Protein AF-A0A3S3U7Y3-F1 (afdb_monomer_lite)

Foldseek 3Di:
DDDPPPCVVLVVLLVQLVVLLPVPQLLVVLCVVVVDDSVRLSVLSVVSDPDLVNLLSSLQSLLSVLVVLLVVVCVVPVPDDPVVVVVVLVVQQVVLLVVLCVPQVPPSCSSSSSSNSNSVVSVVVSVVVVVVVVVVPDDDDDDPVNPD

Radius of gyration: 19.64 Å; chains: 1; bounding box: 52×36×66 Å

Organism: NCBI:txid1553448

Structure (mmCIF, N/CA/C/O backbone):
data_AF-A0A3S3U7Y3-F1
#
_entry.id   AF-A0A3S3U7Y3-F1
#
loop_
_atom_s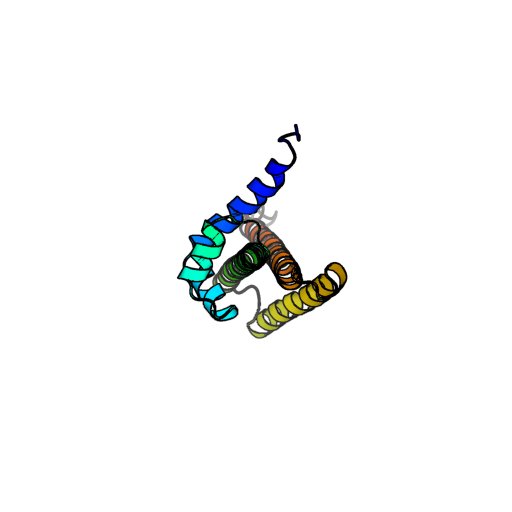ite.group_PDB
_atom_site.id
_atom_site.type_symbol
_atom_site.label_atom_id
_atom_site.label_alt_id
_atom_site.label_comp_id
_atom_site.label_asym_id
_atom_site.label_entity_id
_atom_site.label_seq_id
_atom_site.pdbx_PDB_ins_code
_atom_site.Cartn_x
_atom_site.Cartn_y
_atom_site.Cartn_z
_atom_site.occupancy
_atom_site.B_iso_or_equiv
_atom_site.auth_seq_id
_atom_site.auth_comp_id
_atom_site.auth_asym_id
_atom_site.auth_atom_id
_atom_site.pdbx_PDB_model_num
ATOM 1 N N . MET A 1 1 ? -31.628 24.750 12.182 1.00 33.03 1 MET A N 1
ATOM 2 C CA . MET A 1 1 ? -31.578 24.374 10.752 1.00 33.03 1 MET A CA 1
ATOM 3 C C . MET A 1 1 ? -30.124 24.477 10.313 1.00 33.03 1 MET A C 1
ATOM 5 O O . MET A 1 1 ? -29.629 25.585 10.169 1.00 33.03 1 MET A O 1
ATOM 9 N N . MET A 1 2 ? -29.398 23.357 10.267 1.00 32.31 2 MET A N 1
ATOM 10 C CA . MET A 1 2 ? -27.973 23.333 9.908 1.00 32.31 2 MET A CA 1
ATOM 11 C C . MET A 1 2 ? -27.819 22.913 8.446 1.00 32.31 2 MET A C 1
ATOM 13 O O . MET A 1 2 ? -28.369 21.904 8.018 1.00 32.31 2 MET A O 1
ATOM 17 N N . ASN A 1 3 ? -27.101 23.748 7.699 1.00 38.34 3 ASN A N 1
ATOM 18 C CA . ASN A 1 3 ? -26.961 23.733 6.247 1.00 38.34 3 ASN A CA 1
ATOM 19 C C . ASN A 1 3 ? -26.340 22.430 5.715 1.00 38.34 3 ASN A C 1
ATOM 21 O O . ASN A 1 3 ? -25.208 22.087 6.058 1.00 38.34 3 ASN A O 1
ATOM 25 N N . GLY A 1 4 ? -27.058 21.763 4.806 1.00 41.69 4 GLY A N 1
ATOM 26 C CA . GLY A 1 4 ? -26.704 20.495 4.151 1.00 41.69 4 GLY A CA 1
ATOM 27 C C . GLY A 1 4 ? -25.493 20.518 3.206 1.00 41.69 4 GLY A C 1
ATOM 28 O O . GLY A 1 4 ? -25.327 19.592 2.424 1.00 41.69 4 GLY A O 1
ATOM 29 N N . LEU A 1 5 ? -24.627 21.535 3.272 1.00 44.34 5 LEU A N 1
ATOM 30 C CA . LEU A 1 5 ? -23.448 21.664 2.401 1.00 44.34 5 LEU A CA 1
ATOM 31 C C . LEU A 1 5 ? -22.141 21.097 2.985 1.00 44.34 5 LEU A C 1
ATOM 33 O O . LEU A 1 5 ? -21.145 21.038 2.274 1.00 44.34 5 LEU A O 1
ATOM 37 N N . LYS A 1 6 ? -22.115 20.645 4.247 1.00 41.31 6 LYS A N 1
ATOM 38 C CA . LYS A 1 6 ? -20.899 20.067 4.866 1.00 41.31 6 LYS A CA 1
ATOM 39 C C . LYS A 1 6 ? -20.774 18.540 4.750 1.00 41.31 6 LYS A C 1
ATOM 41 O O . LYS A 1 6 ? -19.749 17.999 5.144 1.00 41.31 6 LYS A O 1
ATOM 46 N N . LEU A 1 7 ? -21.781 17.849 4.207 1.00 43.56 7 LEU A N 1
ATOM 47 C CA . LEU A 1 7 ? -21.806 16.379 4.093 1.00 43.56 7 LEU A CA 1
ATOM 48 C C . LEU A 1 7 ? -21.255 15.847 2.758 1.00 43.56 7 LEU A C 1
ATOM 50 O O . LEU A 1 7 ? -20.835 14.695 2.689 1.00 43.56 7 LEU A O 1
ATOM 54 N N . LEU A 1 8 ? -21.195 16.681 1.714 1.00 39.34 8 LEU A N 1
ATOM 55 C CA . LEU A 1 8 ? -20.667 16.284 0.402 1.00 39.34 8 LEU A CA 1
ATOM 56 C C . LEU A 1 8 ? -19.184 15.845 0.388 1.00 39.34 8 LEU A C 1
ATOM 58 O O . LEU A 1 8 ? -18.884 14.897 -0.335 1.00 39.34 8 LEU A O 1
ATOM 62 N N . PRO A 1 9 ? -18.250 16.446 1.158 1.00 46.94 9 PRO A N 1
ATOM 63 C CA . PRO A 1 9 ? -16.851 16.013 1.129 1.00 46.94 9 PRO A CA 1
ATOM 64 C C . PRO A 1 9 ? -16.654 14.642 1.793 1.00 46.94 9 PRO A C 1
ATOM 66 O O . PRO A 1 9 ? -15.821 13.859 1.355 1.00 46.94 9 PRO A O 1
ATOM 69 N N . LEU A 1 10 ? -17.449 14.329 2.823 1.00 40.91 10 LEU A N 1
ATOM 70 C CA . LEU A 1 10 ? -17.393 13.052 3.543 1.00 40.91 10 LEU A CA 1
ATOM 71 C C . LEU A 1 10 ? -18.015 11.905 2.736 1.00 40.91 10 LEU A C 1
ATOM 73 O O . LEU A 1 10 ? -17.480 10.801 2.747 1.00 40.91 10 LEU A O 1
ATOM 77 N N . ALA A 1 11 ? -19.080 12.175 1.974 1.00 43.00 11 ALA A N 1
ATOM 78 C CA . ALA A 1 11 ? -19.668 11.199 1.056 1.00 43.00 11 ALA A CA 1
ATOM 79 C C . ALA A 1 11 ? -18.715 10.821 -0.099 1.00 43.00 11 ALA A C 1
ATOM 81 O O . ALA A 1 11 ? -18.685 9.664 -0.517 1.00 43.00 11 ALA A O 1
ATOM 82 N N . LEU A 1 12 ? -17.887 11.760 -0.581 1.00 45.34 12 LEU A N 1
ATOM 83 C CA . LEU A 1 12 ? -16.873 11.470 -1.605 1.00 45.34 12 LEU A CA 1
ATOM 84 C C . LEU A 1 12 ? -15.682 10.649 -1.077 1.00 45.34 12 LEU A C 1
ATOM 86 O O . LEU A 1 12 ? -15.089 9.898 -1.848 1.00 45.34 12 LEU A O 1
ATOM 90 N N . CYS A 1 13 ? -15.351 10.735 0.216 1.00 47.19 13 CYS A N 1
ATOM 91 C CA . CYS A 1 13 ? -14.290 9.921 0.825 1.00 47.19 13 CYS A CA 1
ATOM 92 C C . CYS A 1 13 ? -14.666 8.434 0.988 1.00 47.19 13 CYS A C 1
ATOM 94 O O . CYS A 1 13 ? -13.777 7.599 1.148 1.00 47.19 13 CYS A O 1
ATOM 96 N N . LEU A 1 14 ? -15.958 8.087 0.935 1.00 51.16 14 LEU A N 1
ATOM 97 C CA . LEU A 1 14 ? -16.461 6.724 1.172 1.00 51.16 14 LEU A CA 1
ATOM 98 C C . LEU A 1 14 ? -16.530 5.856 -0.097 1.00 51.16 14 LEU A C 1
ATOM 100 O O . LEU A 1 14 ? -16.395 4.637 -0.015 1.00 51.16 14 LEU A O 1
ATOM 104 N N . LEU A 1 15 ? -16.673 6.463 -1.280 1.00 52.56 15 LEU A N 1
ATOM 105 C CA . LEU A 1 15 ? -16.741 5.748 -2.565 1.00 52.56 15 LEU A CA 1
ATOM 106 C C . LEU A 1 15 ? -15.490 4.898 -2.877 1.00 52.56 15 LEU A C 1
ATOM 108 O O . LEU A 1 15 ? -15.652 3.753 -3.300 1.00 52.56 15 LEU A O 1
ATOM 112 N N . PRO A 1 16 ? -14.251 5.378 -2.637 1.00 57.91 16 PRO A N 1
ATOM 113 C CA . PRO A 1 16 ? -13.060 4.554 -2.821 1.00 57.91 16 PRO A CA 1
ATOM 114 C C . PRO A 1 16 ? -12.994 3.402 -1.817 1.00 57.91 16 PRO A C 1
ATOM 116 O O . PRO A 1 16 ? -12.559 2.317 -2.177 1.00 57.91 16 PRO A O 1
ATOM 119 N N . CYS A 1 17 ? -13.441 3.608 -0.572 1.00 59.06 17 CYS A N 1
ATOM 120 C CA . CYS A 1 17 ? -13.394 2.565 0.455 1.00 59.06 17 CYS A CA 1
ATOM 121 C C . CYS A 1 17 ? -14.308 1.376 0.108 1.00 59.06 17 CYS A C 1
ATOM 123 O O . CYS A 1 17 ? -13.907 0.220 0.237 1.00 59.06 17 CYS A O 1
ATOM 125 N N . LEU A 1 18 ? -15.498 1.660 -0.428 1.00 57.78 18 LEU A N 1
ATOM 126 C CA . LEU A 1 18 ? -16.437 0.638 -0.894 1.00 57.78 18 LEU A CA 1
ATOM 127 C C . LEU A 1 18 ? -15.912 -0.148 -2.105 1.00 57.78 18 LEU A C 1
ATOM 129 O O . LEU A 1 18 ? -16.206 -1.333 -2.232 1.00 57.78 18 LEU A O 1
ATOM 133 N N . ALA A 1 19 ? -15.103 0.473 -2.969 1.00 60.19 19 ALA A N 1
ATOM 134 C CA . ALA A 1 19 ? -14.516 -0.208 -4.122 1.00 60.19 19 ALA A CA 1
ATOM 135 C C . ALA A 1 19 ? -13.484 -1.280 -3.714 1.00 60.19 19 ALA A C 1
ATOM 137 O O . ALA A 1 19 ? -13.440 -2.349 -4.319 1.00 60.19 19 ALA A O 1
ATOM 138 N N . PHE A 1 20 ? -12.695 -1.049 -2.656 1.00 62.62 20 PHE A N 1
ATOM 139 C CA . PHE A 1 20 ? -11.744 -2.052 -2.149 1.00 62.62 20 PHE A CA 1
ATOM 140 C C . PHE A 1 20 ? -12.411 -3.148 -1.321 1.00 62.62 20 PHE A C 1
ATOM 142 O O . PHE A 1 20 ? -11.953 -4.287 -1.352 1.00 62.62 20 PHE A O 1
ATOM 149 N N . ALA A 1 21 ? -13.529 -2.845 -0.654 1.00 57.75 21 ALA A N 1
ATOM 150 C CA . ALA A 1 21 ? -14.346 -3.855 0.020 1.00 57.75 21 ALA A CA 1
ATOM 151 C C . ALA A 1 21 ? -14.923 -4.914 -0.946 1.00 57.75 21 ALA A C 1
ATOM 153 O O . ALA A 1 21 ? -15.397 -5.956 -0.503 1.00 57.75 21 ALA A O 1
ATOM 154 N N . GLN A 1 22 ? -14.857 -4.686 -2.262 1.00 60.75 22 GLN A N 1
ATOM 155 C CA . GLN A 1 22 ? -15.251 -5.665 -3.279 1.00 60.75 22 GLN A CA 1
ATOM 156 C C . GLN A 1 22 ? -14.072 -6.462 -3.859 1.00 60.75 22 GLN A C 1
ATOM 158 O O . GLN A 1 22 ? -14.288 -7.499 -4.484 1.00 60.75 22 GLN A O 1
ATOM 163 N N . ALA A 1 23 ? -12.829 -6.022 -3.646 1.00 78.94 23 ALA A N 1
ATOM 164 C CA . ALA A 1 23 ? -11.643 -6.711 -4.141 1.00 78.94 23 ALA A CA 1
ATOM 165 C C . ALA A 1 23 ? -11.174 -7.765 -3.124 1.00 78.94 23 ALA A C 1
ATOM 167 O O . ALA A 1 23 ? -10.552 -7.440 -2.112 1.00 78.94 23 ALA A O 1
ATOM 168 N N . GLU A 1 24 ? -11.448 -9.042 -3.402 1.00 84.56 24 GLU A N 1
ATOM 169 C CA . GLU A 1 24 ? -11.1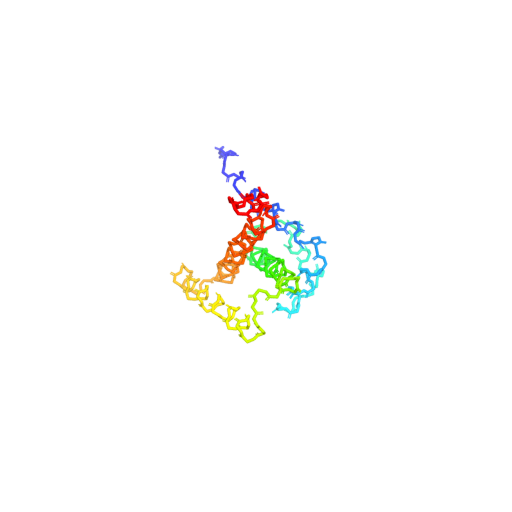45 -10.163 -2.496 1.00 84.56 24 GLU A CA 1
ATOM 170 C C . GLU A 1 24 ? -9.669 -10.208 -2.067 1.00 84.56 24 GLU A C 1
ATOM 172 O O . GLU A 1 24 ? -9.376 -10.374 -0.885 1.00 84.56 24 GLU A O 1
ATOM 177 N N . ALA A 1 25 ? -8.740 -9.954 -2.995 1.00 86.75 25 ALA A N 1
ATOM 178 C CA . ALA A 1 25 ? -7.308 -9.895 -2.701 1.00 86.75 25 ALA A CA 1
ATOM 179 C C . ALA A 1 25 ? -6.950 -8.810 -1.665 1.00 86.75 25 ALA A C 1
ATOM 181 O O . ALA A 1 25 ? -6.117 -9.045 -0.789 1.00 86.75 25 ALA A O 1
ATOM 182 N N . VAL A 1 26 ? -7.610 -7.645 -1.718 1.00 88.56 26 VAL A N 1
ATOM 183 C CA . VAL A 1 26 ? -7.387 -6.554 -0.756 1.00 88.56 26 VAL A CA 1
ATOM 184 C C . VAL A 1 26 ? -7.883 -6.963 0.625 1.00 88.56 26 VAL A C 1
ATOM 186 O O . VAL A 1 26 ? -7.164 -6.815 1.609 1.00 88.56 26 VAL A O 1
ATOM 189 N N . LEU A 1 27 ? -9.085 -7.531 0.707 1.00 89.25 27 LEU A N 1
ATOM 190 C CA . LEU A 1 27 ? -9.669 -7.963 1.975 1.00 89.25 27 LEU A CA 1
ATOM 191 C C . LEU A 1 27 ? -8.887 -9.098 2.645 1.00 89.25 27 LEU A C 1
ATOM 193 O O . LEU A 1 27 ? -8.718 -9.081 3.865 1.00 89.25 27 LEU A O 1
ATOM 197 N N . LEU A 1 28 ? -8.394 -10.065 1.867 1.00 92.62 28 LEU A N 1
ATOM 198 C CA . LEU A 1 28 ? -7.550 -11.149 2.374 1.00 92.62 28 LEU A CA 1
ATOM 199 C C . LEU A 1 28 ? -6.246 -10.606 2.966 1.00 92.62 28 LEU A C 1
ATOM 201 O O . LEU A 1 28 ? -5.864 -10.978 4.078 1.00 92.62 28 LEU A O 1
ATOM 205 N N . GLU A 1 29 ? -5.590 -9.685 2.263 1.00 92.12 29 GLU A N 1
ATOM 206 C CA . GLU A 1 29 ? -4.341 -9.089 2.733 1.00 92.12 29 GLU A CA 1
ATOM 207 C C . GLU A 1 29 ? -4.573 -8.178 3.953 1.00 92.12 29 GLU A C 1
ATOM 209 O O . GLU A 1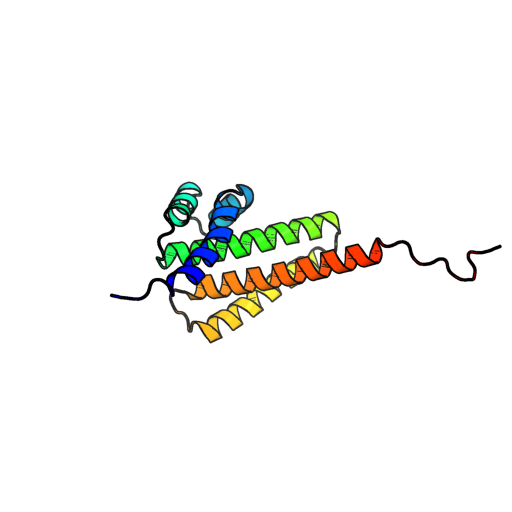 29 ? -3.813 -8.227 4.923 1.00 92.12 29 GLU A O 1
ATOM 214 N N . MET A 1 30 ? -5.676 -7.424 3.989 1.00 91.69 30 MET A N 1
ATOM 215 C CA . MET A 1 30 ? -6.095 -6.689 5.188 1.00 91.69 30 MET A CA 1
ATOM 216 C C . MET A 1 30 ? -6.336 -7.623 6.378 1.00 91.69 30 MET A C 1
ATOM 218 O O . MET A 1 30 ? -5.891 -7.323 7.488 1.00 91.69 30 MET A O 1
ATOM 222 N N . SER A 1 31 ? -7.022 -8.749 6.167 1.00 92.75 31 SER A N 1
ATOM 223 C CA . SER A 1 31 ? -7.293 -9.738 7.214 1.00 92.75 31 SER A CA 1
ATOM 224 C C . SER A 1 31 ? -6.000 -10.320 7.779 1.00 92.75 31 SER A C 1
ATOM 226 O O . SER A 1 31 ? -5.813 -10.362 8.994 1.00 92.75 31 SER A O 1
ATOM 228 N N . LYS A 1 32 ? -5.049 -10.657 6.906 1.00 93.81 32 LYS A N 1
ATOM 229 C CA . LYS A 1 32 ? -3.721 -11.142 7.291 1.00 93.81 32 LYS A CA 1
ATOM 230 C C . LYS A 1 32 ? -2.939 -10.128 8.133 1.00 93.81 32 LYS A C 1
ATOM 232 O O . LYS A 1 32 ? -2.313 -10.524 9.111 1.00 93.81 32 LYS A O 1
ATOM 237 N N . ARG A 1 33 ? -2.976 -8.838 7.770 1.00 90.50 33 ARG A N 1
ATOM 238 C CA . ARG A 1 33 ? -2.221 -7.766 8.453 1.00 90.50 33 ARG A CA 1
ATOM 239 C C . ARG A 1 33 ? -2.869 -7.295 9.756 1.00 90.50 33 ARG A C 1
ATOM 241 O O . ARG A 1 33 ? -2.165 -6.927 10.689 1.00 90.50 33 ARG A O 1
ATOM 248 N N . SER A 1 34 ? -4.199 -7.268 9.809 1.00 89.12 34 SER A N 1
ATOM 249 C CA . SER A 1 34 ? -4.957 -6.768 10.967 1.00 89.12 34 SER A CA 1
ATOM 250 C C . SER A 1 34 ? -5.405 -7.864 11.933 1.00 89.12 34 SER A C 1
ATOM 252 O O . SER A 1 34 ? -5.830 -7.551 13.042 1.00 89.12 34 SER A O 1
ATOM 254 N N . HIS A 1 35 ? -5.340 -9.132 11.514 1.00 92.44 35 HIS A N 1
ATOM 255 C CA . HIS A 1 35 ? -5.927 -10.286 12.202 1.00 92.44 35 HIS A CA 1
ATOM 256 C C . HIS A 1 35 ? -7.447 -10.188 12.419 1.00 92.44 35 HIS A C 1
ATOM 258 O O . HIS A 1 35 ? -8.002 -10.891 13.262 1.00 92.44 35 HIS A O 1
ATOM 264 N N . ILE A 1 36 ? -8.135 -9.335 11.654 1.00 90.69 36 ILE A N 1
ATOM 265 C CA . ILE A 1 36 ? -9.596 -9.218 11.671 1.00 90.69 36 ILE A CA 1
ATOM 266 C C . ILE A 1 36 ? -10.163 -10.132 10.573 1.00 90.69 36 ILE A C 1
ATOM 268 O O . ILE A 1 36 ? -9.654 -10.102 9.449 1.00 90.69 36 ILE A O 1
ATOM 272 N N . PRO A 1 37 ? -11.201 -10.942 10.845 1.00 93.25 37 PRO A N 1
ATOM 273 C CA . PRO A 1 37 ? -11.857 -11.752 9.821 1.00 93.25 37 PRO A CA 1
ATOM 274 C C . PRO A 1 37 ? -12.358 -10.910 8.641 1.00 93.25 37 PRO A C 1
ATOM 276 O O . PRO A 1 37 ? -12.827 -9.788 8.825 1.00 93.25 37 PRO A O 1
ATOM 279 N N . VAL A 1 38 ? -12.297 -11.464 7.427 1.00 90.19 38 VAL A N 1
ATOM 280 C CA . VAL A 1 38 ? -12.749 -10.776 6.203 1.00 90.19 38 VAL A CA 1
ATOM 281 C C . VAL A 1 38 ? -14.190 -10.276 6.327 1.00 90.19 38 VAL A C 1
ATOM 283 O O . VAL A 1 38 ? -14.464 -9.131 5.972 1.00 90.19 38 VAL A O 1
ATOM 286 N N . ASP A 1 39 ? -15.094 -11.095 6.866 1.00 89.31 39 ASP A N 1
ATOM 287 C CA . ASP A 1 39 ? -16.507 -10.728 7.011 1.00 89.31 39 ASP A CA 1
ATOM 288 C C . ASP A 1 39 ? -16.703 -9.560 7.989 1.00 89.31 39 ASP A C 1
ATOM 290 O O . ASP A 1 39 ? -17.502 -8.661 7.728 1.00 89.31 39 ASP A O 1
ATOM 294 N N . ASP A 1 40 ? -15.904 -9.498 9.057 1.00 87.56 40 ASP A N 1
ATOM 295 C CA . ASP A 1 40 ? -15.931 -8.388 10.013 1.00 87.56 40 ASP A CA 1
ATOM 296 C C . ASP A 1 40 ? -15.378 -7.093 9.404 1.00 87.56 40 ASP A C 1
ATOM 298 O O . ASP A 1 40 ? -15.859 -5.999 9.719 1.00 87.56 40 ASP A O 1
ATOM 302 N N . ILE A 1 41 ? -14.363 -7.196 8.538 1.00 87.19 41 ILE A N 1
ATOM 303 C CA . ILE A 1 41 ? -13.831 -6.057 7.777 1.00 87.19 41 ILE A CA 1
ATOM 304 C C . ILE A 1 41 ? -14.908 -5.534 6.825 1.00 87.19 41 ILE A C 1
ATOM 306 O O . ILE A 1 41 ? -15.187 -4.334 6.843 1.00 87.19 41 ILE A O 1
ATOM 310 N N . LYS A 1 42 ? -15.541 -6.422 6.043 1.00 84.75 42 LYS A N 1
ATOM 311 C CA . LYS A 1 42 ? -16.631 -6.067 5.122 1.00 84.75 42 LYS A CA 1
ATOM 312 C C . LYS A 1 42 ? -17.766 -5.374 5.858 1.00 84.75 42 LYS A C 1
ATOM 314 O O . LYS A 1 42 ? -18.080 -4.237 5.527 1.00 84.75 42 LYS A O 1
ATOM 319 N N . ALA A 1 43 ? -18.289 -5.991 6.918 1.00 84.00 43 ALA A N 1
ATOM 320 C CA . ALA A 1 43 ? -19.360 -5.407 7.718 1.00 84.00 43 ALA A CA 1
ATOM 321 C C . ALA A 1 43 ? -18.972 -4.026 8.277 1.00 84.00 43 ALA A C 1
ATOM 323 O O . ALA A 1 43 ? -19.760 -3.087 8.218 1.00 84.00 43 ALA A O 1
ATOM 324 N N . SER A 1 44 ? -17.735 -3.860 8.761 1.00 81.88 44 SER A N 1
ATOM 325 C CA . SER A 1 44 ? -17.270 -2.578 9.314 1.00 81.88 44 SER A CA 1
ATOM 326 C C . SER A 1 44 ? -17.170 -1.461 8.265 1.00 81.88 44 SER A C 1
ATOM 328 O O . SER A 1 44 ? -17.296 -0.286 8.616 1.00 81.88 44 SER A O 1
ATOM 330 N N . ILE A 1 45 ? -16.913 -1.808 7.001 1.00 76.56 45 ILE A N 1
ATOM 331 C CA . ILE A 1 45 ? -16.774 -0.858 5.889 1.00 76.56 45 ILE A CA 1
ATOM 332 C C . ILE A 1 45 ? -18.131 -0.577 5.223 1.00 76.56 45 ILE A C 1
ATOM 334 O O . ILE A 1 45 ? -18.455 0.578 4.950 1.00 76.56 45 ILE A O 1
ATOM 338 N N . GLU A 1 46 ? -18.945 -1.609 4.998 1.00 73.50 46 GLU A N 1
ATOM 339 C CA . GLU A 1 46 ? -20.252 -1.523 4.329 1.00 73.50 46 GLU A CA 1
ATOM 340 C C . GLU A 1 46 ? -21.271 -0.713 5.124 1.00 73.50 46 GLU A C 1
ATOM 342 O O . GLU A 1 46 ? -22.078 0.012 4.545 1.00 73.50 46 GLU A O 1
ATOM 347 N N . VAL A 1 47 ? -21.193 -0.776 6.455 1.00 67.06 47 VAL A N 1
ATOM 348 C CA . VAL A 1 47 ? -22.065 -0.003 7.344 1.00 67.06 47 VAL A CA 1
ATOM 349 C C . VAL A 1 47 ? -21.838 1.512 7.182 1.00 67.06 47 VAL A C 1
ATOM 351 O O . VAL A 1 47 ? -22.701 2.295 7.571 1.00 67.06 47 VAL A O 1
ATOM 354 N N . CYS A 1 48 ? -20.732 1.948 6.549 1.00 59.72 48 CYS A N 1
ATOM 355 C CA . CYS A 1 48 ? -20.422 3.359 6.252 1.00 59.72 48 CYS A CA 1
ATOM 356 C C . CYS A 1 48 ? -20.543 4.289 7.475 1.00 59.72 48 CYS A C 1
ATOM 358 O O . CYS A 1 48 ? -20.687 5.508 7.350 1.00 59.72 48 CYS A O 1
ATOM 360 N N . GLU A 1 49 ? -20.467 3.720 8.676 1.00 66.12 49 GLU A N 1
ATOM 361 C CA . GLU A 1 49 ? -20.430 4.474 9.911 1.00 66.12 49 GLU A CA 1
ATOM 362 C C . GLU A 1 49 ? -19.089 5.197 9.992 1.00 66.12 49 GLU A C 1
ATOM 364 O O . GLU A 1 49 ? -18.022 4.592 9.902 1.00 66.12 49 GLU A O 1
ATOM 369 N N . LEU A 1 50 ? -19.132 6.511 10.206 1.00 68.56 50 LEU A N 1
ATOM 370 C CA . LEU A 1 50 ? -17.948 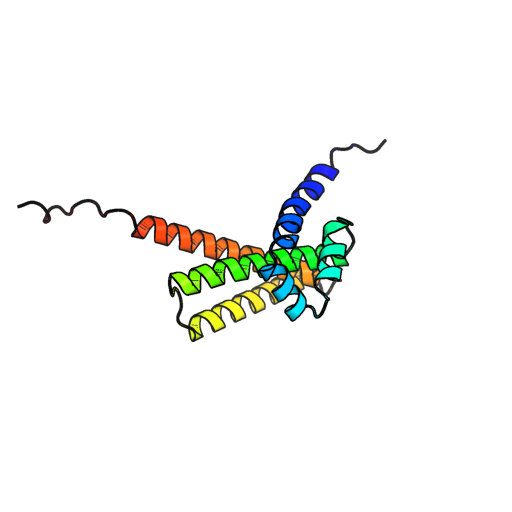7.347 10.421 1.00 68.56 50 LEU A CA 1
ATOM 371 C C . LEU A 1 50 ? -17.403 7.170 11.846 1.00 68.56 50 LEU A C 1
ATOM 373 O O . LEU A 1 50 ? -17.148 8.139 12.561 1.00 68.56 50 LEU A O 1
ATOM 377 N N . ASN A 1 51 ? -17.264 5.921 12.285 1.00 79.69 51 ASN A N 1
ATOM 378 C CA . ASN A 1 51 ? -16.588 5.592 13.524 1.00 79.69 51 ASN A CA 1
ATOM 379 C C . ASN A 1 51 ? -15.090 5.381 13.251 1.00 79.69 51 ASN A C 1
ATOM 381 O O . ASN A 1 51 ? -14.646 5.109 12.133 1.00 79.69 51 ASN A O 1
ATOM 385 N N . GLN A 1 52 ? -14.286 5.531 14.297 1.00 82.44 52 GLN A N 1
ATOM 386 C CA . GLN A 1 52 ? -12.831 5.485 14.188 1.00 82.44 52 GLN A CA 1
ATOM 387 C C . GLN A 1 52 ? -12.309 4.146 13.639 1.00 82.44 52 GLN A C 1
ATOM 389 O O . GLN A 1 52 ? -11.333 4.122 12.891 1.00 82.44 52 GLN A O 1
ATOM 394 N N . ARG A 1 53 ? -12.965 3.029 13.978 1.00 85.62 53 ARG A N 1
ATOM 395 C CA . ARG A 1 53 ? -12.600 1.699 13.474 1.00 85.62 53 ARG A CA 1
ATOM 396 C C . ARG A 1 53 ? -12.812 1.623 11.965 1.00 85.62 53 ARG A C 1
ATOM 398 O O . ARG A 1 53 ? -11.894 1.223 11.257 1.00 85.62 53 ARG A O 1
ATOM 405 N N . SER A 1 54 ? -13.978 2.037 11.482 1.00 83.25 54 SER A N 1
ATOM 406 C CA . SER A 1 54 ? -14.315 2.049 10.058 1.00 83.25 54 SER A CA 1
ATOM 407 C C . SER A 1 54 ? -13.379 2.966 9.269 1.00 83.25 54 SER A C 1
ATOM 409 O O . SER A 1 54 ? -12.886 2.568 8.219 1.00 83.25 54 SER A O 1
ATOM 411 N N . MET A 1 55 ? -13.028 4.141 9.806 1.00 83.12 55 MET A N 1
ATOM 412 C CA . MET A 1 55 ? -12.052 5.037 9.168 1.00 83.12 55 MET A CA 1
ATOM 413 C C . MET A 1 55 ? -10.647 4.423 9.091 1.00 83.12 55 MET A C 1
ATOM 415 O O . MET A 1 55 ? -10.023 4.464 8.031 1.00 83.12 55 MET A O 1
ATOM 419 N N . ASN A 1 56 ? -10.166 3.807 10.176 1.00 87.31 56 ASN A N 1
ATOM 420 C CA . ASN A 1 56 ? -8.872 3.117 10.192 1.00 87.31 56 ASN A CA 1
ATOM 421 C C . ASN A 1 56 ? -8.845 1.934 9.207 1.00 87.31 56 ASN A C 1
ATOM 423 O O . ASN A 1 56 ? -7.871 1.769 8.476 1.00 87.31 56 ASN A O 1
ATOM 427 N N . LEU A 1 57 ? -9.918 1.140 9.142 1.00 88.19 57 LEU A N 1
ATOM 428 C CA . LEU A 1 57 ? -10.035 0.028 8.193 1.00 88.19 57 LEU A CA 1
ATOM 429 C C . LEU A 1 57 ? -10.103 0.511 6.743 1.00 88.19 57 LEU A C 1
ATOM 431 O O . LEU A 1 57 ? -9.436 -0.059 5.884 1.00 88.19 57 LEU A O 1
ATOM 435 N N . CYS A 1 58 ? -10.842 1.586 6.469 1.00 87.00 58 CYS A N 1
ATOM 436 C CA . CYS A 1 58 ? -10.874 2.198 5.145 1.00 87.00 58 CYS A CA 1
ATOM 437 C C . CYS A 1 58 ? -9.493 2.686 4.703 1.00 87.00 58 CYS A C 1
ATOM 439 O O . CYS A 1 58 ? -9.068 2.411 3.581 1.00 87.00 58 CYS A O 1
ATOM 441 N N . ALA A 1 59 ? -8.777 3.384 5.584 1.00 88.62 59 ALA A N 1
ATOM 442 C CA . ALA A 1 59 ? -7.424 3.847 5.311 1.00 88.62 59 ALA A CA 1
ATOM 443 C C . ALA A 1 59 ? -6.469 2.673 5.040 1.00 88.62 59 ALA A C 1
ATOM 445 O O . ALA A 1 59 ? -5.717 2.710 4.066 1.00 88.62 59 ALA A O 1
ATOM 446 N N . LEU A 1 60 ? -6.554 1.601 5.834 1.00 91.44 60 LEU A N 1
ATOM 447 C CA . LEU A 1 60 ? -5.786 0.378 5.604 1.00 91.44 60 LEU A CA 1
ATOM 448 C C . LEU A 1 60 ? -6.110 -0.255 4.241 1.00 91.44 60 LEU A C 1
ATOM 450 O O . LEU A 1 60 ? -5.194 -0.624 3.512 1.00 91.44 60 LEU A O 1
ATOM 454 N N . GLY A 1 61 ? -7.387 -0.341 3.861 1.00 90.19 61 GLY A N 1
ATOM 455 C CA . GLY A 1 61 ? -7.789 -0.867 2.552 1.00 90.19 61 GLY A CA 1
ATOM 456 C C . GLY A 1 61 ? -7.254 -0.038 1.384 1.00 90.19 61 GLY A C 1
ATOM 457 O O . GLY A 1 61 ? -6.802 -0.594 0.383 1.00 90.19 61 GLY A O 1
ATOM 458 N N . LEU A 1 62 ? -7.218 1.291 1.534 1.00 90.06 62 LEU A N 1
ATOM 459 C CA . LEU A 1 62 ? -6.604 2.191 0.555 1.00 90.06 62 LEU A CA 1
ATOM 460 C C . LEU A 1 62 ? -5.103 1.928 0.390 1.00 90.06 62 LEU A C 1
ATOM 462 O O . LEU A 1 62 ? -4.620 1.948 -0.744 1.00 90.06 62 LEU A O 1
ATOM 466 N N . ALA A 1 63 ? -4.390 1.700 1.496 1.00 92.88 63 ALA A N 1
ATOM 467 C CA . ALA A 1 63 ? -2.961 1.392 1.498 1.00 92.88 63 ALA A CA 1
ATOM 468 C C . ALA A 1 63 ? -2.686 0.046 0.828 1.00 92.88 63 ALA A C 1
ATOM 470 O O . ALA A 1 63 ? -1.955 -0.010 -0.157 1.00 92.88 63 ALA A O 1
ATOM 471 N N . VAL A 1 64 ? -3.353 -1.012 1.298 1.00 93.94 64 VAL A N 1
ATOM 472 C CA . VAL A 1 64 ? -3.198 -2.376 0.777 1.00 93.94 64 VAL A CA 1
ATOM 473 C C . VAL A 1 64 ? -3.498 -2.424 -0.714 1.00 93.94 64 VAL A C 1
ATOM 475 O O . VAL A 1 64 ? -2.733 -3.009 -1.473 1.00 93.94 64 VAL A O 1
ATOM 478 N N . SER A 1 65 ? -4.570 -1.779 -1.172 1.00 92.06 65 SER A N 1
ATOM 479 C CA . SER A 1 65 ? -4.853 -1.793 -2.602 1.00 92.06 65 SER A CA 1
ATOM 480 C C . SER A 1 65 ? -3.829 -1.026 -3.434 1.00 92.06 65 SER A C 1
ATOM 482 O O . SER A 1 65 ? -3.573 -1.430 -4.567 1.00 92.06 65 SER A O 1
ATOM 484 N N . ALA A 1 66 ? -3.285 0.083 -2.927 1.00 92.00 66 ALA A N 1
ATOM 485 C CA . ALA A 1 66 ? -2.246 0.822 -3.637 1.00 92.00 66 ALA A CA 1
ATOM 486 C C . ALA A 1 66 ? -0.945 0.010 -3.712 1.00 92.00 66 ALA A C 1
ATOM 488 O O . ALA A 1 66 ? -0.315 -0.022 -4.766 1.00 92.00 66 ALA A O 1
ATOM 489 N N . GLU A 1 67 ? -0.589 -0.677 -2.624 1.00 94.31 67 GLU A N 1
ATOM 490 C CA . GLU A 1 67 ? 0.539 -1.607 -2.583 1.00 94.31 67 GLU A CA 1
ATOM 491 C C . GLU A 1 67 ? 0.365 -2.748 -3.584 1.00 94.31 67 GLU A C 1
ATOM 493 O O . GLU A 1 67 ? 1.244 -2.939 -4.411 1.00 94.31 67 GLU A O 1
ATOM 498 N N . LEU A 1 68 ? -0.775 -3.450 -3.577 1.00 93.50 68 LEU A N 1
ATOM 499 C CA . LEU A 1 68 ? -1.022 -4.577 -4.486 1.00 93.50 68 LEU A CA 1
ATOM 500 C C . LEU A 1 68 ? -0.989 -4.160 -5.962 1.00 93.50 68 LEU A C 1
ATOM 502 O O . LEU A 1 68 ? -0.478 -4.895 -6.802 1.00 93.50 68 LEU A O 1
ATOM 506 N N . ALA A 1 69 ? -1.508 -2.973 -6.289 1.00 91.75 69 ALA A N 1
ATOM 507 C CA . ALA A 1 69 ? -1.424 -2.445 -7.649 1.00 91.75 69 ALA A CA 1
ATOM 508 C C . ALA A 1 69 ? 0.030 -2.167 -8.067 1.00 91.75 69 ALA A C 1
ATOM 510 O O . ALA A 1 69 ? 0.396 -2.379 -9.219 1.00 91.75 69 ALA A O 1
ATOM 511 N N . PHE A 1 70 ? 0.868 -1.698 -7.141 1.00 93.31 70 PHE A N 1
ATOM 512 C CA . PHE A 1 70 ? 2.285 -1.470 -7.414 1.00 93.31 70 PHE A CA 1
ATOM 513 C C . PHE A 1 70 ? 3.101 -2.769 -7.434 1.00 93.31 70 PHE A C 1
ATOM 515 O O . PHE A 1 70 ? 3.986 -2.895 -8.273 1.00 93.31 70 PHE A O 1
ATOM 522 N N . ASP A 1 71 ? 2.776 -3.738 -6.571 1.00 93.88 71 ASP A N 1
ATOM 523 C CA . ASP A 1 71 ? 3.347 -5.089 -6.589 1.00 93.88 71 ASP A CA 1
ATOM 524 C C . ASP A 1 71 ? 3.105 -5.731 -7.972 1.00 93.88 71 ASP A C 1
ATOM 526 O O . ASP A 1 71 ? 4.040 -6.244 -8.578 1.00 93.88 71 ASP A O 1
ATOM 530 N N . ALA A 1 72 ? 1.899 -5.595 -8.540 1.00 91.75 72 ALA A N 1
ATOM 531 C CA . ALA A 1 72 ? 1.594 -6.086 -9.887 1.00 91.75 72 ALA A CA 1
ATOM 532 C C . ALA A 1 72 ? 2.450 -5.426 -10.987 1.00 91.75 72 ALA A C 1
ATOM 534 O O . ALA A 1 72 ? 2.945 -6.121 -11.871 1.00 91.75 72 ALA A O 1
ATOM 535 N N . LEU A 1 73 ? 2.679 -4.106 -10.921 1.00 90.69 73 LEU A N 1
ATOM 536 C CA . LEU A 1 73 ? 3.608 -3.429 -11.839 1.00 90.69 73 LEU A CA 1
ATOM 537 C C . LEU A 1 73 ? 5.048 -3.918 -11.655 1.00 90.69 73 LEU A C 1
ATOM 539 O O . LEU A 1 73 ? 5.789 -4.056 -12.625 1.00 90.69 73 LEU A O 1
ATOM 543 N N . GLN A 1 74 ? 5.470 -4.147 -10.413 1.00 92.56 74 GLN A N 1
ATOM 544 C CA . GLN A 1 74 ? 6.807 -4.648 -10.117 1.00 92.56 74 GLN A CA 1
ATOM 545 C C . GLN A 1 74 ? 7.003 -6.063 -10.675 1.00 92.56 74 GLN A C 1
ATOM 547 O O . GLN A 1 74 ? 8.072 -6.355 -11.209 1.00 92.56 74 GLN A O 1
ATOM 552 N N . ASP A 1 75 ? 5.982 -6.913 -10.598 1.00 92.19 75 ASP A N 1
ATOM 553 C CA . ASP A 1 75 ? 6.012 -8.262 -11.160 1.00 92.19 75 ASP A CA 1
ATOM 554 C C . ASP A 1 75 ? 5.987 -8.255 -12.695 1.00 92.19 75 ASP A C 1
ATOM 556 O O . ASP A 1 75 ? 6.658 -9.077 -13.315 1.00 92.19 75 ASP A O 1
ATOM 560 N N . GLU A 1 76 ? 5.254 -7.325 -13.313 1.00 89.81 76 GLU A N 1
ATOM 561 C CA . GLU A 1 76 ? 5.165 -7.201 -14.774 1.00 89.81 76 GLU A CA 1
ATOM 562 C C . GLU A 1 76 ? 6.444 -6.621 -15.394 1.00 89.81 76 GLU A C 1
ATOM 564 O O . GLU A 1 76 ? 6.929 -7.123 -16.408 1.00 89.81 76 GLU A O 1
ATOM 569 N N . PHE A 1 77 ? 7.001 -5.570 -14.788 1.00 87.38 77 PHE A N 1
ATOM 570 C CA . PHE A 1 77 ? 8.083 -4.781 -15.385 1.00 87.38 77 PHE A CA 1
ATOM 571 C C . PHE A 1 77 ? 9.449 -4.992 -14.731 1.00 87.38 77 PHE A C 1
ATOM 573 O O . PHE A 1 77 ? 10.443 -4.478 -15.240 1.00 87.38 77 PHE A O 1
ATOM 580 N N . HIS A 1 78 ? 9.522 -5.715 -13.609 1.00 89.69 78 HIS A N 1
ATOM 581 C CA . HIS A 1 78 ? 10.759 -5.948 -12.853 1.00 89.69 78 HIS A CA 1
ATOM 582 C C . HIS A 1 78 ? 11.549 -4.654 -12.582 1.00 89.69 78 HIS A C 1
ATOM 584 O O . HIS A 1 78 ? 12.767 -4.600 -12.749 1.00 89.69 78 HIS A O 1
ATOM 590 N N . MET A 1 79 ? 10.836 -3.599 -12.171 1.00 87.75 79 MET A N 1
ATOM 591 C CA . MET A 1 79 ? 11.366 -2.232 -12.035 1.00 87.75 79 MET A CA 1
ATOM 592 C C . MET A 1 79 ? 12.507 -2.127 -11.011 1.00 87.75 79 MET A C 1
ATOM 594 O O . MET A 1 79 ? 13.388 -1.281 -11.146 1.00 87.75 79 MET A O 1
ATOM 598 N N . PHE A 1 80 ? 12.476 -2.980 -9.988 1.00 90.31 80 PHE A N 1
ATOM 599 C CA . PHE A 1 80 ? 13.490 -3.104 -8.943 1.00 90.31 80 PHE A CA 1
ATOM 600 C C . PHE A 1 80 ? 14.018 -4.538 -8.857 1.00 90.31 80 PHE A C 1
ATOM 602 O O . PHE A 1 80 ? 13.292 -5.498 -9.128 1.00 90.31 80 PHE A O 1
ATOM 609 N N . THR A 1 81 ? 15.249 -4.716 -8.380 1.00 94.44 81 THR A N 1
ATOM 610 C CA . THR A 1 81 ? 15.675 -6.025 -7.862 1.00 94.44 81 THR A CA 1
ATOM 611 C C . THR A 1 81 ? 14.912 -6.371 -6.570 1.00 94.44 81 THR A C 1
ATOM 613 O O . THR A 1 81 ? 14.380 -5.473 -5.911 1.00 94.44 81 THR A O 1
ATOM 616 N N . PRO A 1 82 ? 14.860 -7.649 -6.144 1.00 94.19 82 PRO A N 1
ATOM 617 C CA . PRO A 1 82 ? 14.167 -8.026 -4.908 1.00 94.19 82 PRO A CA 1
ATOM 618 C C . PRO A 1 82 ? 14.663 -7.277 -3.660 1.00 94.19 82 PRO A C 1
ATOM 620 O O . PRO A 1 82 ? 13.864 -6.897 -2.805 1.00 94.19 82 PRO A O 1
ATOM 623 N N . GLU A 1 83 ? 15.973 -7.036 -3.565 1.00 95.88 83 GLU A N 1
ATOM 624 C CA . GLU A 1 83 ? 16.593 -6.324 -2.441 1.00 95.88 83 GLU A CA 1
ATOM 625 C C . GLU A 1 83 ? 16.228 -4.835 -2.446 1.00 95.88 83 GLU A C 1
ATOM 627 O O . GLU A 1 83 ? 15.817 -4.290 -1.420 1.00 95.88 83 GLU A O 1
ATOM 632 N N . GLU A 1 84 ? 16.308 -4.187 -3.611 1.00 95.12 84 GLU A N 1
ATOM 633 C CA . GLU A 1 84 ? 15.903 -2.789 -3.779 1.00 95.12 84 GLU A CA 1
ATOM 634 C C . GLU A 1 84 ? 14.414 -2.603 -3.507 1.00 95.12 84 GLU A C 1
ATOM 636 O O . GLU A 1 84 ? 14.024 -1.629 -2.861 1.00 95.12 84 GLU A O 1
ATOM 641 N N . TYR A 1 85 ? 13.582 -3.551 -3.944 1.00 94.88 85 TYR A N 1
ATOM 642 C CA . TYR A 1 85 ? 12.149 -3.485 -3.713 1.00 94.88 85 TYR A CA 1
ATOM 643 C C . TYR A 1 85 ? 11.820 -3.597 -2.225 1.00 94.88 85 TYR A C 1
ATOM 645 O O . TYR A 1 85 ? 11.077 -2.775 -1.689 1.00 94.88 85 TYR A O 1
ATOM 653 N N . ALA A 1 86 ? 12.433 -4.553 -1.523 1.00 95.06 86 ALA A N 1
ATOM 654 C CA . ALA A 1 86 ? 12.274 -4.689 -0.079 1.00 95.06 86 ALA A CA 1
ATOM 655 C C . ALA A 1 86 ? 12.723 -3.420 0.668 1.00 95.06 86 ALA A C 1
ATOM 657 O O . ALA A 1 86 ? 12.007 -2.935 1.549 1.00 95.06 86 ALA A O 1
ATOM 658 N N . ALA A 1 87 ? 13.869 -2.847 0.285 1.00 96.12 87 ALA A N 1
ATOM 659 C CA . ALA A 1 87 ? 14.372 -1.601 0.858 1.00 96.12 87 ALA A CA 1
ATOM 660 C C . ALA A 1 87 ? 13.430 -0.417 0.584 1.00 96.12 87 ALA A C 1
ATOM 662 O O . ALA A 1 87 ? 13.174 0.388 1.480 1.00 96.12 87 ALA A O 1
ATOM 663 N N . PHE A 1 88 ? 12.864 -0.334 -0.622 1.00 94.81 88 PHE A N 1
ATOM 664 C CA . PHE A 1 88 ? 11.868 0.669 -0.985 1.00 94.81 88 PHE A CA 1
ATOM 665 C C . PHE A 1 88 ? 10.615 0.567 -0.105 1.00 94.81 88 PHE A C 1
ATOM 667 O O . PHE A 1 88 ? 10.236 1.566 0.512 1.00 94.81 88 PHE A O 1
ATOM 674 N N . LYS A 1 89 ? 10.007 -0.624 0.023 1.00 95.19 89 LYS A N 1
ATOM 675 C CA . LYS A 1 89 ? 8.804 -0.809 0.860 1.00 95.19 89 LYS A CA 1
ATOM 676 C C . LYS A 1 89 ? 9.087 -0.439 2.320 1.00 95.19 89 LYS A C 1
ATOM 678 O O . LYS A 1 89 ? 8.280 0.249 2.946 1.00 95.19 89 LYS A O 1
ATOM 683 N N . ALA A 1 90 ? 10.245 -0.847 2.846 1.00 95.62 90 ALA A N 1
ATOM 684 C CA . ALA A 1 90 ? 10.669 -0.520 4.207 1.00 95.62 90 ALA A CA 1
ATOM 685 C C . ALA A 1 90 ? 10.863 0.990 4.409 1.00 95.62 90 ALA A C 1
ATOM 687 O O . ALA A 1 90 ? 10.437 1.535 5.427 1.00 95.62 90 ALA A O 1
ATOM 688 N N . LYS A 1 91 ? 11.458 1.680 3.429 1.00 96.19 91 LYS A N 1
ATOM 689 C CA . LYS A 1 91 ? 11.638 3.132 3.483 1.00 96.19 91 LYS A CA 1
ATOM 690 C C . LYS A 1 91 ? 10.298 3.867 3.488 1.00 96.19 91 LYS A C 1
ATOM 692 O O . LYS A 1 91 ? 10.101 4.723 4.342 1.00 96.19 91 LYS A O 1
ATOM 697 N N . VAL A 1 92 ? 9.374 3.512 2.589 1.00 96.12 92 VAL A N 1
ATOM 698 C CA . VAL A 1 92 ? 8.029 4.118 2.544 1.00 96.12 92 VAL A CA 1
ATOM 699 C C . VAL A 1 92 ? 7.318 3.955 3.887 1.00 96.12 92 VAL A C 1
ATOM 701 O O . VAL A 1 92 ? 6.734 4.909 4.394 1.00 96.12 92 VAL A O 1
ATOM 704 N N . TRP A 1 93 ? 7.400 2.765 4.491 1.00 94.38 93 TRP A N 1
ATOM 705 C CA . TRP A 1 93 ? 6.824 2.526 5.812 1.00 94.38 93 TRP A CA 1
ATOM 706 C C . TRP A 1 93 ? 7.419 3.451 6.880 1.00 94.38 93 TRP A C 1
ATOM 708 O O . TRP A 1 93 ? 6.669 4.109 7.597 1.00 94.38 93 TRP A O 1
ATOM 718 N N . LEU A 1 94 ? 8.751 3.523 6.971 1.00 95.69 94 LEU A N 1
ATOM 719 C CA . LEU A 1 94 ? 9.446 4.352 7.960 1.00 95.69 94 LEU A CA 1
ATOM 720 C C . LEU A 1 94 ? 9.117 5.841 7.799 1.00 95.69 94 LEU A C 1
ATOM 722 O O . LEU A 1 94 ? 8.760 6.489 8.782 1.00 95.69 94 LEU A O 1
ATOM 726 N N . ASP A 1 95 ? 9.182 6.358 6.569 1.00 95.12 95 ASP A N 1
ATOM 727 C CA . ASP A 1 95 ? 8.872 7.759 6.269 1.00 95.12 95 ASP A CA 1
ATOM 728 C C . ASP A 1 95 ? 7.423 8.095 6.683 1.00 95.12 95 ASP A C 1
ATOM 730 O O . ASP A 1 95 ? 7.164 9.108 7.336 1.00 95.12 95 ASP A O 1
ATOM 734 N N . CYS A 1 96 ? 6.466 7.222 6.347 1.00 94.81 96 CYS A N 1
ATOM 735 C CA . CYS A 1 96 ? 5.058 7.425 6.684 1.00 94.81 96 CYS A CA 1
ATOM 736 C C . CYS A 1 96 ? 4.758 7.248 8.175 1.00 94.81 96 CYS A C 1
ATOM 738 O O . CYS A 1 96 ? 3.882 7.931 8.707 1.00 94.81 96 CYS A O 1
ATOM 740 N N . GLU A 1 97 ? 5.474 6.365 8.870 1.00 93.06 97 GLU A N 1
ATOM 741 C CA . GLU A 1 97 ? 5.370 6.228 10.320 1.00 93.06 97 GLU A CA 1
ATOM 742 C C . GLU A 1 97 ? 5.855 7.500 11.033 1.00 93.06 97 GLU A C 1
ATOM 744 O O . GLU A 1 97 ? 5.200 7.972 11.967 1.00 93.06 97 GLU A O 1
ATOM 749 N N . GLU A 1 98 ? 6.973 8.077 10.587 1.00 91.88 98 GLU A N 1
ATOM 750 C CA . GLU A 1 98 ? 7.501 9.338 11.113 1.00 91.88 98 GLU A CA 1
ATOM 751 C C . GLU A 1 98 ? 6.536 10.503 10.848 1.00 91.88 98 GLU A C 1
ATOM 753 O O . GLU A 1 98 ? 6.162 11.220 11.783 1.00 91.88 98 GLU A O 1
ATOM 758 N N . ALA A 1 99 ? 6.053 10.639 9.609 1.00 87.81 99 ALA A N 1
ATOM 759 C CA . ALA A 1 99 ? 5.081 11.663 9.235 1.00 87.81 99 ALA A CA 1
ATOM 760 C C . ALA A 1 99 ? 3.768 11.530 10.027 1.00 87.81 99 ALA A C 1
ATOM 762 O O . ALA A 1 99 ? 3.260 12.513 10.570 1.00 87.81 99 ALA A O 1
ATOM 763 N N . GLY A 1 100 ? 3.243 10.309 10.162 1.00 84.44 100 GLY A N 1
ATOM 764 C CA . GLY A 1 100 ? 2.027 10.042 10.927 1.00 84.44 100 GLY A CA 1
ATOM 765 C C . GLY A 1 100 ? 2.177 10.401 12.407 1.00 84.44 100 GLY A C 1
ATOM 766 O O . GLY A 1 100 ? 1.280 11.013 12.992 1.00 84.44 100 GLY A O 1
ATOM 767 N N . LYS A 1 101 ? 3.328 10.084 13.019 1.00 87.31 101 LYS A N 1
ATOM 768 C CA . LYS A 1 101 ? 3.625 10.462 14.412 1.00 87.31 101 LYS A CA 1
ATOM 769 C C . LYS A 1 101 ? 3.669 11.979 14.597 1.00 87.31 101 LYS A C 1
ATOM 771 O O . LYS A 1 101 ? 3.167 12.456 15.611 1.00 87.31 101 LYS A O 1
ATOM 776 N N . ALA A 1 102 ? 4.213 12.719 13.631 1.00 80.62 102 ALA A N 1
ATOM 777 C CA . ALA A 1 102 ? 4.278 14.179 13.678 1.00 80.62 102 ALA A CA 1
ATOM 778 C C . ALA A 1 102 ? 2.896 14.854 13.578 1.00 80.62 102 ALA A C 1
ATOM 780 O O . ALA A 1 102 ? 2.700 15.924 14.150 1.00 80.62 102 ALA A O 1
ATOM 781 N N . VAL A 1 103 ? 1.939 14.237 12.874 1.00 74.88 103 VAL A N 1
ATOM 782 C CA . VAL A 1 103 ? 0.589 14.791 12.659 1.00 74.88 103 VAL A CA 1
ATOM 783 C C . VAL A 1 103 ? -0.392 14.398 13.766 1.00 74.88 103 VAL A C 1
ATOM 785 O O . VAL A 1 103 ? -1.163 15.238 14.228 1.00 74.88 103 VAL A O 1
ATOM 788 N N . ALA A 1 104 ? -0.390 13.133 14.191 1.00 71.81 104 ALA A N 1
ATOM 789 C CA . ALA A 1 104 ? -1.433 12.590 15.065 1.00 71.81 104 ALA A CA 1
ATOM 790 C C . ALA A 1 104 ? -1.018 12.415 16.536 1.00 71.81 104 ALA A C 1
ATOM 792 O O . ALA A 1 104 ? -1.861 12.000 17.326 1.00 71.81 104 ALA A O 1
ATOM 793 N N . ASP A 1 105 ? 0.247 12.666 16.902 1.00 64.19 105 ASP A N 1
ATOM 794 C CA . ASP A 1 105 ? 0.821 12.508 18.256 1.00 64.19 105 ASP A CA 1
ATOM 795 C C . ASP A 1 105 ? 0.286 11.281 19.032 1.00 64.19 105 ASP A C 1
ATOM 797 O O . ASP A 1 105 ? -0.285 11.376 20.117 1.00 64.19 105 ASP A O 1
ATOM 801 N N . ARG A 1 106 ? 0.412 10.087 18.428 1.00 64.19 106 ARG A N 1
ATOM 802 C CA . ARG A 1 106 ? -0.067 8.791 18.973 1.00 64.19 106 ARG A CA 1
ATOM 803 C C . ARG A 1 106 ? -1.578 8.688 19.221 1.00 64.19 106 ARG A C 1
ATOM 805 O O . ARG A 1 106 ? -2.030 7.762 19.895 1.00 64.19 106 ARG A O 1
ATOM 812 N N . GLY A 1 107 ? -2.362 9.594 18.651 1.00 75.06 107 GLY A N 1
ATOM 813 C CA . GLY A 1 107 ? -3.813 9.561 18.679 1.00 75.06 107 GLY A CA 1
ATOM 814 C C . GLY A 1 107 ? -4.390 8.322 17.998 1.00 75.06 107 GLY A C 1
ATOM 815 O O . GLY A 1 107 ? -3.738 7.598 17.246 1.00 75.06 107 GLY A O 1
ATOM 816 N N . THR A 1 108 ? -5.673 8.091 18.231 1.00 76.69 108 THR A N 1
ATOM 817 C CA . THR A 1 108 ? -6.373 6.883 17.789 1.00 76.69 108 THR A CA 1
ATOM 818 C C . THR A 1 108 ? -6.590 6.799 16.261 1.00 76.69 108 THR A C 1
ATOM 820 O O . THR A 1 108 ? -6.990 5.755 15.736 1.00 76.69 108 THR A O 1
ATOM 823 N N . MET A 1 109 ? -6.256 7.882 15.550 1.00 82.50 109 MET A N 1
ATOM 824 C CA . MET A 1 109 ? -6.220 8.005 14.087 1.00 82.50 109 MET A CA 1
ATOM 825 C C . MET A 1 10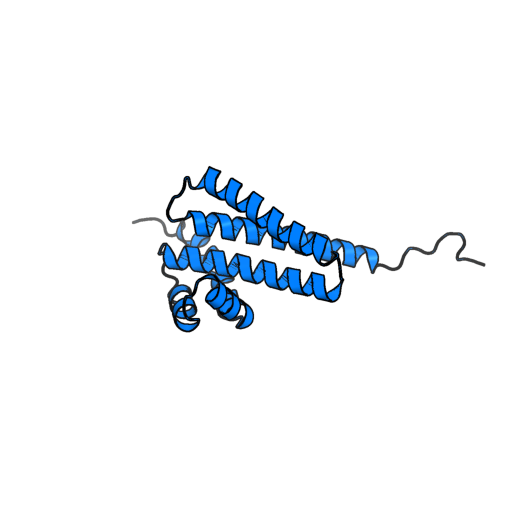9 ? -4.821 7.793 13.485 1.00 82.50 109 MET A C 1
ATOM 827 O O . MET A 1 109 ? -4.691 7.803 12.266 1.00 82.50 109 MET A O 1
ATOM 831 N N . LEU A 1 110 ? -3.779 7.563 14.298 1.00 86.81 110 LEU A N 1
ATOM 832 C CA . LEU A 1 110 ? -2.407 7.372 13.806 1.00 86.81 110 LEU A CA 1
ATOM 833 C C . LEU A 1 110 ? -2.324 6.269 12.738 1.00 86.81 110 LEU A C 1
ATOM 835 O O . LEU A 1 110 ? -1.651 6.435 11.727 1.00 86.81 110 LEU A O 1
ATOM 839 N N . ALA A 1 111 ? -3.044 5.161 12.933 1.00 87.31 111 ALA A N 1
ATOM 840 C CA . ALA A 1 111 ? -3.083 4.069 11.964 1.00 87.31 111 ALA A CA 1
ATOM 841 C C . ALA A 1 111 ? -3.680 4.500 10.611 1.00 87.31 111 ALA A C 1
ATOM 843 O O . ALA A 1 111 ? -3.163 4.104 9.563 1.00 87.31 111 ALA A O 1
ATOM 844 N N . ALA A 1 112 ? -4.735 5.323 10.622 1.00 88.00 112 ALA A N 1
ATOM 845 C CA . ALA A 1 112 ? -5.297 5.887 9.402 1.00 88.00 112 ALA A CA 1
ATOM 846 C C . ALA A 1 112 ? -4.316 6.836 8.711 1.00 88.00 112 ALA A C 1
ATOM 848 O O . ALA A 1 112 ? -4.119 6.700 7.509 1.00 88.00 112 ALA A O 1
ATOM 849 N N . GLU A 1 113 ? -3.668 7.741 9.447 1.00 89.50 113 GLU A N 1
ATOM 850 C CA . GLU A 1 113 ? -2.702 8.693 8.875 1.00 89.50 113 GLU A CA 1
ATOM 851 C C . GLU A 1 113 ? -1.529 7.978 8.194 1.00 89.50 113 GLU A C 1
ATOM 853 O O . GLU A 1 113 ? -1.202 8.268 7.042 1.00 89.50 113 GLU A O 1
ATOM 858 N N . ILE A 1 114 ? -0.949 6.973 8.860 1.00 92.31 114 ILE A N 1
ATOM 859 C CA . ILE A 1 114 ? 0.125 6.154 8.282 1.00 92.31 114 ILE A CA 1
ATOM 860 C C . ILE A 1 114 ? -0.372 5.454 7.010 1.00 92.31 114 ILE A C 1
ATOM 862 O O . ILE A 1 114 ? 0.284 5.512 5.971 1.00 92.31 114 ILE A O 1
ATOM 866 N N . SER A 1 115 ? -1.554 4.834 7.059 1.00 92.56 115 SER A N 1
ATOM 867 C CA . SER A 1 115 ? -2.105 4.102 5.912 1.00 92.56 115 SER A CA 1
ATOM 868 C C . SER A 1 115 ? -2.429 5.028 4.730 1.00 92.56 115 SER A C 1
ATOM 870 O O . SER A 1 115 ? -2.178 4.681 3.577 1.00 92.56 115 SER A O 1
ATOM 872 N N . LEU A 1 116 ? -2.941 6.233 4.989 1.00 90.44 116 LEU A N 1
ATOM 873 C CA . LEU A 1 116 ? -3.207 7.226 3.948 1.00 90.44 116 LEU A CA 1
ATOM 874 C C . LEU A 1 116 ? -1.915 7.740 3.306 1.00 90.44 116 LEU A C 1
ATOM 876 O O . LEU A 1 116 ? -1.876 7.884 2.083 1.00 90.44 116 LEU A O 1
ATOM 880 N N . CYS A 1 117 ? -0.861 7.958 4.098 1.00 94.25 117 CYS A N 1
ATOM 881 C CA . CYS A 1 117 ? 0.466 8.298 3.585 1.00 94.25 117 CYS A CA 1
ATOM 882 C C . CYS A 1 117 ? 1.001 7.199 2.658 1.00 94.25 117 CYS A C 1
ATOM 884 O O . CYS A 1 117 ? 1.348 7.476 1.510 1.00 94.25 117 CYS A O 1
ATOM 886 N N . ILE A 1 118 ? 0.960 5.939 3.101 1.00 95.00 118 ILE A N 1
ATOM 887 C CA . ILE A 1 118 ? 1.392 4.788 2.296 1.00 95.00 118 ILE A CA 1
ATOM 888 C C . ILE A 1 118 ? 0.602 4.733 0.985 1.00 95.00 118 ILE A C 1
ATOM 890 O O . ILE A 1 118 ? 1.182 4.658 -0.097 1.00 95.00 118 ILE A O 1
ATOM 894 N N . ALA A 1 119 ? -0.727 4.841 1.055 1.00 93.06 119 ALA A N 1
ATOM 895 C CA . ALA A 1 119 ? -1.573 4.840 -0.133 1.00 93.06 119 ALA A CA 1
ATOM 896 C C . ALA A 1 119 ? -1.201 5.960 -1.121 1.00 93.06 119 ALA A C 1
ATOM 898 O O . ALA A 1 119 ? -1.260 5.756 -2.336 1.00 93.06 119 ALA A O 1
ATOM 899 N N . ALA A 1 120 ? -0.843 7.145 -0.621 1.00 92.56 120 ALA A N 1
ATOM 900 C CA . ALA A 1 120 ? -0.423 8.270 -1.447 1.00 92.56 120 ALA A CA 1
ATOM 901 C C . ALA A 1 120 ? 0.929 8.007 -2.128 1.00 92.56 120 ALA A C 1
ATOM 903 O O . ALA A 1 120 ? 1.024 8.187 -3.343 1.00 92.56 120 ALA A O 1
ATOM 904 N N . GLU A 1 121 ? 1.925 7.519 -1.385 1.00 95.00 121 GLU A N 1
ATOM 905 C CA . GLU A 1 121 ? 3.259 7.191 -1.905 1.00 95.00 121 GLU A CA 1
ATOM 906 C C . GLU A 1 121 ? 3.191 6.145 -3.022 1.00 95.00 121 GLU A C 1
ATOM 908 O O . GLU A 1 121 ? 3.661 6.385 -4.139 1.00 95.00 121 GLU A O 1
ATOM 913 N N . TYR A 1 122 ? 2.518 5.017 -2.780 1.00 94.44 122 TYR A N 1
ATOM 914 C CA . TYR A 1 122 ? 2.388 3.962 -3.788 1.00 94.44 122 TYR A CA 1
ATOM 915 C C . TYR A 1 122 ? 1.611 4.427 -5.023 1.00 94.44 122 TYR A C 1
ATOM 917 O O . TYR A 1 122 ? 2.004 4.120 -6.147 1.00 94.44 122 TYR A O 1
ATOM 925 N N . ARG A 1 123 ? 0.551 5.234 -4.867 1.00 91.81 123 ARG A N 1
ATOM 926 C CA . ARG A 1 123 ? -0.182 5.795 -6.019 1.00 91.81 123 ARG A CA 1
ATOM 927 C C . ARG A 1 123 ? 0.647 6.797 -6.812 1.00 91.81 123 ARG A C 1
ATOM 929 O O . ARG A 1 123 ? 0.558 6.809 -8.039 1.00 91.81 123 ARG A O 1
ATOM 936 N N . ALA A 1 124 ? 1.419 7.648 -6.141 1.00 90.81 124 ALA A N 1
ATOM 937 C CA . ALA A 1 124 ? 2.301 8.602 -6.803 1.00 90.81 124 ALA A CA 1
ATOM 938 C C . ALA A 1 124 ? 3.370 7.863 -7.620 1.00 90.81 124 ALA A C 1
ATOM 940 O O . ALA A 1 124 ? 3.561 8.159 -8.800 1.00 90.81 124 ALA A O 1
ATOM 941 N N . ARG A 1 125 ? 3.989 6.836 -7.025 1.00 89.94 125 ARG A N 1
ATOM 942 C CA . ARG A 1 125 ? 4.980 5.980 -7.687 1.00 89.94 125 ARG A CA 1
ATOM 943 C C . ARG A 1 125 ? 4.384 5.192 -8.846 1.00 89.94 125 ARG A C 1
ATOM 945 O O . ARG A 1 125 ? 4.946 5.225 -9.934 1.00 89.94 125 ARG A O 1
ATOM 952 N N . HIS A 1 126 ? 3.221 4.574 -8.660 1.00 90.38 126 HIS A N 1
ATOM 953 C CA . HIS A 1 126 ? 2.507 3.876 -9.729 1.00 90.38 126 HIS A CA 1
ATOM 954 C C . HIS A 1 126 ? 2.263 4.797 -10.931 1.00 90.38 126 HIS A C 1
ATOM 956 O O . HIS A 1 126 ? 2.522 4.419 -12.069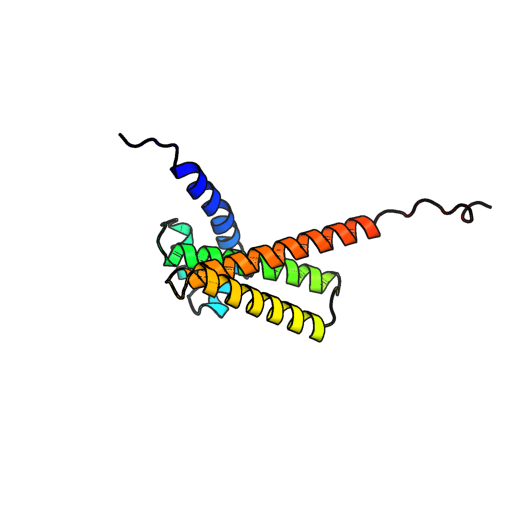 1.00 90.38 126 HIS A O 1
ATOM 962 N N . ARG A 1 127 ? 1.777 6.024 -10.703 1.00 88.12 127 ARG A N 1
ATOM 963 C CA . ARG A 1 127 ? 1.542 6.993 -11.788 1.00 88.12 127 ARG A CA 1
ATOM 964 C C . ARG A 1 127 ? 2.832 7.380 -12.503 1.00 88.12 127 ARG A C 1
ATOM 966 O O . ARG A 1 127 ? 2.830 7.450 -13.726 1.00 88.12 127 ARG A O 1
ATOM 973 N N . ALA A 1 128 ? 3.910 7.611 -11.756 1.00 86.94 128 ALA A N 1
ATOM 974 C CA . ALA A 1 128 ? 5.207 7.936 -12.337 1.00 86.94 128 ALA A CA 1
ATOM 975 C C . ALA A 1 128 ? 5.732 6.798 -13.228 1.00 86.94 128 ALA A C 1
ATOM 977 O O . ALA A 1 128 ? 6.172 7.057 -14.344 1.00 86.94 128 ALA A O 1
ATOM 978 N N . MET A 1 129 ? 5.622 5.546 -12.776 1.00 84.19 129 MET A N 1
ATOM 979 C CA . MET A 1 129 ? 6.109 4.387 -13.531 1.00 84.19 129 MET A CA 1
ATOM 980 C C . MET A 1 129 ? 5.279 4.105 -14.784 1.00 84.19 129 MET A C 1
ATOM 982 O O . MET A 1 129 ? 5.848 3.906 -15.853 1.00 84.19 129 MET A O 1
ATOM 986 N N . VAL A 1 130 ? 3.947 4.169 -14.690 1.00 85.19 130 VAL A N 1
ATOM 987 C CA . VAL A 1 130 ? 3.073 4.026 -15.867 1.00 85.19 130 VAL A CA 1
ATOM 988 C C . VAL A 1 130 ? 3.366 5.105 -16.911 1.00 85.19 130 VAL A C 1
ATOM 990 O O . VAL A 1 130 ? 3.367 4.817 -18.106 1.00 85.19 130 VAL A O 1
ATOM 993 N N . GLU A 1 131 ? 3.648 6.338 -16.486 1.00 83.12 131 GLU A N 1
ATOM 994 C CA . GLU A 1 131 ? 3.982 7.418 -17.416 1.00 83.12 131 GLU A CA 1
ATOM 995 C C . GLU A 1 131 ? 5.347 7.214 -18.088 1.00 83.12 131 GLU A C 1
ATOM 997 O O . GLU A 1 131 ? 5.457 7.423 -19.294 1.00 83.12 131 GLU A O 1
ATOM 1002 N N . ILE A 1 132 ? 6.364 6.752 -17.351 1.00 79.06 132 ILE A N 1
ATOM 1003 C CA . ILE A 1 132 ? 7.670 6.393 -17.931 1.00 79.06 132 ILE A CA 1
ATOM 1004 C C . ILE A 1 132 ? 7.490 5.311 -19.001 1.00 79.06 132 ILE A C 1
ATOM 1006 O O . ILE A 1 132 ? 7.942 5.490 -20.129 1.00 79.06 132 ILE A O 1
ATOM 1010 N N . GLN A 1 133 ? 6.738 4.251 -18.694 1.00 77.62 133 GLN A N 1
ATOM 1011 C CA . GLN A 1 133 ? 6.457 3.175 -19.649 1.00 77.62 133 GLN A CA 1
ATOM 1012 C C . GLN A 1 133 ? 5.698 3.676 -20.886 1.00 77.62 133 GLN A C 1
ATOM 1014 O O . GLN A 1 133 ? 6.016 3.310 -22.017 1.00 77.62 133 GLN A O 1
ATOM 1019 N N . ARG A 1 134 ? 4.730 4.582 -20.704 1.00 79.19 134 ARG A N 1
ATOM 1020 C CA . ARG A 1 134 ? 4.009 5.216 -21.818 1.00 79.19 134 ARG A CA 1
ATOM 1021 C C . ARG A 1 134 ? 4.936 6.020 -22.733 1.00 79.19 134 ARG A C 1
ATOM 1023 O O . ARG A 1 134 ? 4.655 6.125 -23.927 1.00 79.19 134 ARG A O 1
ATOM 1030 N N . ILE A 1 135 ? 5.984 6.636 -22.190 1.00 75.06 135 ILE A N 1
ATOM 1031 C CA . ILE A 1 135 ? 6.978 7.392 -22.963 1.00 75.06 135 ILE A CA 1
ATOM 1032 C C . ILE A 1 135 ? 7.912 6.431 -23.705 1.00 75.06 135 ILE A C 1
ATOM 1034 O O . ILE A 1 135 ? 8.109 6.599 -24.905 1.00 75.06 135 ILE A O 1
ATOM 1038 N N . GLU A 1 136 ? 8.436 5.407 -23.031 1.00 75.44 136 GLU A N 1
ATOM 1039 C CA . GLU A 1 136 ? 9.353 4.420 -23.623 1.00 75.44 136 GLU A CA 1
ATOM 1040 C C . GLU A 1 136 ? 8.701 3.604 -24.748 1.00 75.44 136 GLU A C 1
ATOM 1042 O O . GLU A 1 136 ? 9.345 3.305 -25.753 1.00 75.44 136 GLU A O 1
ATOM 1047 N N . ALA A 1 137 ? 7.405 3.304 -24.626 1.00 76.19 137 ALA A N 1
ATOM 1048 C CA . ALA A 1 137 ? 6.640 2.587 -25.644 1.00 76.19 137 ALA A CA 1
ATOM 1049 C C . ALA A 1 137 ? 6.354 3.413 -26.916 1.00 76.19 137 ALA A C 1
ATOM 1051 O O . ALA A 1 137 ? 5.840 2.866 -27.897 1.00 76.19 137 ALA A O 1
ATOM 1052 N N . GLN A 1 138 ? 6.638 4.723 -26.932 1.00 78.25 138 GLN A N 1
ATOM 1053 C CA . GLN A 1 138 ? 6.413 5.537 -28.126 1.00 78.25 138 GLN A CA 1
ATOM 1054 C C . GLN A 1 138 ? 7.477 5.246 -29.194 1.00 78.25 138 GLN A C 1
ATOM 1056 O O . GLN A 1 138 ? 8.675 5.209 -28.892 1.00 78.25 138 GLN A O 1
ATOM 1061 N N . PRO A 1 139 ? 7.070 5.075 -30.468 1.00 75.50 139 PRO A N 1
ATOM 1062 C CA . PRO A 1 139 ? 8.021 4.917 -31.553 1.00 75.50 139 PRO A CA 1
ATOM 1063 C C . PRO A 1 139 ? 8.920 6.147 -31.597 1.00 75.50 139 PRO A C 1
ATOM 1065 O O . PRO A 1 139 ? 8.450 7.287 -31.659 1.00 75.50 139 PRO A O 1
ATOM 1068 N N . HIS A 1 140 ? 10.222 5.905 -31.518 1.00 68.50 140 HIS A N 1
ATOM 1069 C CA . HIS A 1 140 ? 11.199 6.976 -31.542 1.00 68.50 140 HIS A CA 1
ATOM 1070 C C . HIS A 1 140 ? 11.137 7.624 -32.932 1.00 68.50 140 HIS A C 1
ATOM 1072 O O . HIS A 1 140 ? 11.010 6.903 -33.930 1.00 68.50 140 HIS A O 1
ATOM 1078 N N . PRO A 1 141 ? 11.159 8.965 -33.034 1.00 76.75 141 PRO A N 1
ATOM 1079 C CA . PRO A 1 141 ? 11.160 9.613 -34.334 1.00 76.75 141 PRO A CA 1
ATOM 1080 C C . PRO A 1 141 ? 12.373 9.112 -35.130 1.00 76.75 141 PRO A C 1
ATOM 1082 O O . PRO A 1 141 ? 13.458 9.018 -34.550 1.00 76.75 141 PRO A O 1
ATOM 1085 N N . PRO A 1 142 ? 12.209 8.785 -36.427 1.00 76.31 142 PRO A N 1
ATOM 1086 C CA . PRO A 1 142 ? 13.292 8.233 -37.228 1.00 76.31 142 PRO A CA 1
ATOM 1087 C C . PRO A 1 142 ? 14.494 9.171 -37.167 1.00 76.31 142 PRO A C 1
ATOM 1089 O O . PRO A 1 142 ? 14.383 10.381 -37.401 1.00 76.31 142 PRO A O 1
ATOM 1092 N N . HIS A 1 143 ? 15.649 8.619 -36.818 1.00 72.94 143 HIS A N 1
ATOM 1093 C CA . HIS A 1 143 ? 16.888 9.362 -36.826 1.00 72.94 143 HIS A CA 1
ATOM 1094 C C . HIS A 1 143 ? 17.233 9.745 -38.267 1.00 72.94 143 HIS A C 1
ATOM 1096 O O . HIS A 1 143 ? 16.925 9.050 -39.231 1.00 72.94 143 HIS A O 1
ATOM 1102 N N . LYS A 1 144 ? 17.948 10.861 -38.431 1.00 74.00 144 LYS A N 1
ATOM 1103 C CA . LYS A 1 144 ? 18.411 11.339 -39.747 1.00 74.00 144 LYS A CA 1
ATOM 1104 C C . LYS A 1 144 ? 19.297 10.338 -40.513 1.00 74.00 144 LYS A C 1
ATOM 1106 O O . LYS A 1 144 ? 19.557 10.564 -41.686 1.00 74.00 144 LYS A O 1
ATOM 1111 N N . TRP A 1 145 ? 19.776 9.287 -39.847 1.00 70.38 145 TRP A N 1
ATOM 1112 C CA . TRP A 1 145 ? 20.613 8.221 -40.406 1.00 70.38 145 TRP A CA 1
ATOM 1113 C C . TRP A 1 145 ? 19.825 6.932 -40.706 1.00 70.38 145 TRP A C 1
ATOM 1115 O O . TRP A 1 145 ? 20.410 5.986 -41.217 1.00 70.38 145 TRP A O 1
ATOM 1125 N N . ASP A 1 146 ? 18.522 6.901 -40.401 1.00 72.75 146 ASP A N 1
ATOM 1126 C CA . ASP A 1 146 ? 17.618 5.781 -40.713 1.00 72.75 146 ASP A CA 1
ATOM 1127 C C . ASP A 1 146 ? 17.089 5.857 -42.161 1.00 72.75 146 ASP A C 1
ATOM 1129 O O . ASP A 1 146 ? 16.318 5.002 -42.599 1.00 72.75 146 ASP A O 1
ATOM 1133 N N . TRP A 1 147 ? 17.497 6.886 -42.911 1.00 66.31 147 TRP A N 1
ATOM 1134 C CA . TRP A 1 147 ? 17.170 7.079 -44.322 1.00 66.31 147 TRP A CA 1
ATOM 1135 C C . TRP A 1 147 ? 18.372 6.679 -45.200 1.00 66.31 147 TRP A C 1
ATOM 1137 O O . TRP A 1 147 ? 19.498 7.039 -44.848 1.00 66.31 147 TRP A O 1
ATOM 1147 N N . PRO A 1 148 ? 18.150 5.937 -46.304 1.00 66.25 148 PRO A N 1
ATOM 1148 C CA . PRO A 1 148 ? 19.207 5.483 -47.211 1.00 66.25 148 PRO A CA 1
ATOM 1149 C C . PRO A 1 148 ? 19.894 6.618 -47.981 1.00 66.25 148 PRO A C 1
ATOM 1151 O O . PRO A 1 148 ? 19.243 7.659 -48.237 1.00 66.25 148 PRO A O 1
#

pLDDT: mean 80.46, std 16.13, range [32.31, 96.19]

Secondary structure (DSSP, 8-state):
---TTSSHHHHHHHHHHHHHTT-HHHHHHHHHHH---HHHHHHHHHT----HHHHHHHHHHHHHHHHHHHHHHHHHH--S-HHHHHHHHHHHHHHHHHHHHHHHTT-TTHHHHHHHHHHHHHHHHHHHHHHHHHHHTSPPPPPTTS--

Sequence (148 aa):
MMNGLKLLPLALCLLPCLAFAQAEAVLLEMSKRSHIPVDDIKASIEVCELNQRSMNLCALGLAVSAELAFDALQDEFHMFTPEEYAAFKAKVWLDCEEAGKAVADRGTMLAAEISLCIAAEYRARHRAMVEIQRIEAQPHPPHKWDWP